Protein AF-A0A9X9A6B1-F1 (afdb_monomer_lite)

Structure (mmCIF, N/CA/C/O backbone):
data_AF-A0A9X9A6B1-F1
#
_entry.id   AF-A0A9X9A6B1-F1
#
loop_
_atom_site.group_PDB
_atom_site.id
_atom_site.type_symbol
_atom_site.label_atom_id
_atom_site.label_alt_id
_atom_site.label_comp_id
_atom_site.label_asym_id
_atom_site.label_entity_id
_atom_site.label_seq_id
_atom_site.pdbx_PDB_ins_code
_atom_site.Cartn_x
_atom_site.Cartn_y
_atom_site.Cartn_z
_atom_site.occupancy
_atom_site.B_iso_or_equiv
_atom_site.auth_seq_id
_atom_site.auth_comp_id
_atom_site.auth_asym_id
_atom_site.auth_atom_id
_atom_site.pdbx_PDB_model_num
ATOM 1 N N . MET A 1 1 ? 5.423 -0.682 3.806 1.00 90.94 1 MET A N 1
ATOM 2 C CA . MET A 1 1 ? 5.090 -0.594 2.364 1.00 90.94 1 MET A CA 1
ATOM 3 C C . MET A 1 1 ? 5.856 0.541 1.68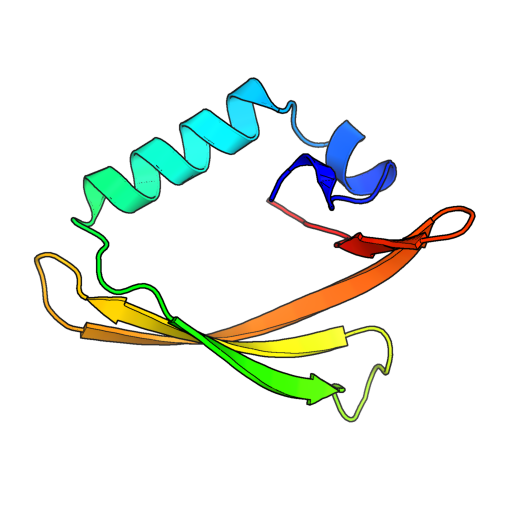7 1.00 90.94 1 MET A C 1
ATOM 5 O O . MET A 1 1 ? 6.672 0.223 0.837 1.00 90.94 1 MET A O 1
ATOM 9 N N . TYR A 1 2 ? 5.703 1.807 2.109 1.00 96.25 2 TYR A N 1
ATOM 10 C CA . TYR A 1 2 ? 6.369 2.972 1.488 1.00 96.25 2 TYR A CA 1
ATOM 11 C C . TYR A 1 2 ? 7.875 2.800 1.189 1.00 96.25 2 TYR A C 1
ATOM 13 O O . TYR A 1 2 ? 8.367 3.191 0.134 1.00 96.25 2 TYR A O 1
ATOM 21 N N . ASP A 1 3 ? 8.633 2.167 2.087 1.00 95.06 3 ASP A N 1
ATOM 22 C CA . ASP A 1 3 ? 10.085 2.004 1.913 1.00 95.06 3 ASP A CA 1
ATOM 23 C C . ASP A 1 3 ? 10.459 1.072 0.725 1.00 95.06 3 ASP A C 1
ATOM 25 O O . ASP A 1 3 ? 11.573 1.145 0.185 1.00 95.06 3 ASP A O 1
ATOM 29 N N . HIS A 1 4 ? 9.507 0.256 0.254 1.00 94.31 4 HIS A N 1
ATOM 30 C CA . HIS A 1 4 ? 9.621 -0.603 -0.932 1.00 94.31 4 HIS A CA 1
ATOM 31 C C . HIS A 1 4 ? 9.210 0.084 -2.242 1.00 94.31 4 HIS A C 1
ATOM 33 O O . HIS A 1 4 ? 9.321 -0.539 -3.297 1.00 94.31 4 HIS A O 1
ATOM 39 N N . LEU A 1 5 ? 8.769 1.344 -2.201 1.00 95.44 5 LEU A N 1
ATOM 40 C CA . LEU A 1 5 ? 8.472 2.113 -3.408 1.00 95.44 5 LEU A CA 1
ATOM 41 C C . LEU A 1 5 ? 9.752 2.502 -4.159 1.00 95.44 5 LEU A C 1
ATOM 43 O O . LEU A 1 5 ? 10.803 2.711 -3.533 1.00 95.44 5 LEU A O 1
ATOM 47 N N . SER A 1 6 ? 9.641 2.597 -5.485 1.00 95.25 6 SER A N 1
ATOM 48 C CA . SER A 1 6 ? 10.692 3.088 -6.381 1.00 95.25 6 SER A CA 1
ATOM 49 C C . SER A 1 6 ? 11.025 4.552 -6.084 1.00 95.25 6 SER A C 1
ATOM 51 O O . SER A 1 6 ? 10.186 5.303 -5.570 1.00 95.25 6 SER A O 1
ATOM 53 N N . ASP A 1 7 ? 12.235 4.992 -6.431 1.00 94.00 7 ASP A N 1
ATOM 54 C CA . ASP A 1 7 ? 12.597 6.412 -6.337 1.00 94.00 7 ASP A CA 1
ATOM 55 C C . ASP A 1 7 ? 11.679 7.303 -7.197 1.00 94.00 7 ASP A C 1
ATOM 57 O O . ASP A 1 7 ? 11.424 8.454 -6.846 1.00 94.00 7 ASP A O 1
ATOM 61 N N . HIS A 1 8 ? 11.137 6.770 -8.298 1.00 93.06 8 HIS A N 1
ATOM 62 C CA . HIS A 1 8 ? 10.119 7.441 -9.108 1.00 93.06 8 HIS A CA 1
ATOM 63 C C . HIS A 1 8 ? 8.813 7.643 -8.322 1.00 93.06 8 HIS A C 1
ATOM 65 O O . HIS A 1 8 ? 8.365 8.779 -8.164 1.00 93.06 8 HIS A O 1
ATOM 71 N N . ALA A 1 9 ? 8.253 6.581 -7.742 1.00 94.88 9 ALA A N 1
ATOM 72 C CA . ALA A 1 9 ? 7.023 6.652 -6.958 1.00 94.88 9 ALA A CA 1
ATOM 73 C C . ALA A 1 9 ? 7.165 7.581 -5.739 1.00 94.88 9 ALA A C 1
ATOM 75 O O . ALA A 1 9 ? 6.276 8.388 -5.463 1.00 94.88 9 ALA A O 1
ATOM 76 N N . LYS A 1 10 ? 8.313 7.556 -5.049 1.00 95.69 10 LYS A N 1
ATOM 77 C CA . LYS A 1 10 ? 8.593 8.430 -3.892 1.00 95.69 10 LYS A CA 1
ATOM 78 C C . LYS A 1 10 ? 8.696 9.920 -4.235 1.00 95.69 10 LYS A C 1
ATOM 80 O O . LYS A 1 10 ? 8.607 10.744 -3.332 1.00 95.69 10 LYS A O 1
ATOM 85 N N . LYS A 1 11 ? 8.871 10.291 -5.510 1.00 94.94 11 LYS A N 1
ATOM 86 C CA . LYS A 1 11 ? 8.774 11.698 -5.949 1.00 94.94 11 LYS A CA 1
ATOM 87 C C . LYS A 1 11 ? 7.327 12.182 -6.038 1.00 94.94 11 LYS A C 1
ATOM 89 O O . LYS A 1 11 ? 7.099 13.384 -5.978 1.00 94.94 11 LYS A O 1
ATOM 94 N N . SER A 1 12 ? 6.372 11.265 -6.199 1.00 94.88 12 SER A N 1
ATOM 95 C CA . SER A 1 12 ? 4.950 11.593 -6.362 1.00 94.88 12 SER A CA 1
ATOM 96 C C . SER A 1 12 ? 4.194 11.741 -5.039 1.00 94.88 12 SER A C 1
ATOM 98 O O . SER A 1 12 ? 3.137 12.365 -5.013 1.00 94.88 12 SER A O 1
ATOM 100 N N . ILE A 1 13 ? 4.715 11.174 -3.946 1.00 96.38 13 ILE A N 1
ATOM 101 C CA . ILE A 1 13 ? 4.077 11.215 -2.629 1.00 96.38 13 ILE A CA 1
ATOM 102 C C . ILE A 1 13 ? 5.122 11.094 -1.519 1.00 96.38 13 ILE A C 1
ATOM 104 O O . ILE A 1 13 ? 6.047 10.286 -1.617 1.00 96.38 13 ILE A O 1
ATOM 108 N N . SER A 1 14 ? 4.967 11.855 -0.436 1.00 97.00 14 SER A N 1
ATOM 109 C CA . SER A 1 14 ? 5.812 11.699 0.751 1.00 97.00 14 SER A CA 1
ATOM 110 C C . SER A 1 14 ? 5.393 10.501 1.613 1.00 97.00 14 SER A C 1
ATOM 112 O O . SER A 1 14 ? 4.256 10.029 1.566 1.00 97.00 14 SER A O 1
ATOM 114 N N . LYS A 1 15 ? 6.288 10.039 2.500 1.00 97.69 15 LYS A N 1
ATOM 115 C CA . LYS A 1 15 ? 5.982 8.961 3.463 1.00 97.69 15 LYS A CA 1
ATOM 116 C C . LYS A 1 15 ? 4.788 9.301 4.353 1.00 97.69 15 LYS A C 1
ATOM 118 O O . LYS A 1 15 ? 3.986 8.420 4.665 1.00 97.69 15 LYS A O 1
ATOM 123 N N . LYS A 1 16 ? 4.691 10.568 4.764 1.00 97.88 16 LYS A N 1
ATOM 124 C CA . LYS A 1 16 ? 3.613 11.067 5.616 1.00 97.88 16 LYS A CA 1
ATOM 125 C C . LYS A 1 16 ? 2.280 11.005 4.876 1.00 97.88 16 LYS A C 1
ATOM 127 O O . LYS A 1 16 ? 1.379 10.320 5.341 1.00 97.88 16 LYS A O 1
ATOM 132 N N . GLU A 1 17 ? 2.195 11.619 3.698 1.00 97.56 17 GLU A N 1
ATOM 133 C CA . GLU A 1 17 ? 0.974 11.619 2.878 1.00 97.56 17 GLU A CA 1
ATOM 134 C C . GLU A 1 17 ? 0.541 10.203 2.502 1.00 97.56 17 GLU A C 1
ATOM 136 O O . GLU A 1 17 ? -0.636 9.868 2.603 1.00 97.56 17 GLU A O 1
ATOM 141 N N . PHE A 1 18 ? 1.494 9.349 2.124 1.00 97.69 18 PHE A N 1
ATOM 142 C CA . PHE A 1 18 ? 1.231 7.951 1.809 1.00 97.69 18 PHE A CA 1
ATOM 143 C C . PHE A 1 18 ? 0.597 7.226 3.001 1.00 97.69 18 PHE A C 1
ATOM 145 O O . PHE A 1 18 ? -0.439 6.575 2.864 1.00 97.69 18 PHE A O 1
ATOM 152 N N . THR A 1 19 ? 1.208 7.345 4.182 1.00 97.38 19 THR A N 1
ATOM 153 C CA . THR A 1 19 ? 0.743 6.638 5.382 1.00 97.38 19 THR A CA 1
ATOM 154 C C . THR A 1 19 ? -0.615 7.170 5.832 1.00 97.38 19 THR A C 1
ATOM 156 O O . THR A 1 19 ? -1.523 6.380 6.067 1.00 97.38 19 THR A O 1
ATOM 159 N N . GLU A 1 20 ? -0.791 8.493 5.865 1.00 98.00 20 GLU A N 1
ATOM 160 C CA . GLU A 1 20 ? -2.055 9.130 6.247 1.00 98.00 20 GLU A CA 1
ATOM 161 C C . GLU A 1 20 ? -3.196 8.796 5.277 1.00 98.00 20 GLU A C 1
ATOM 163 O O . GLU A 1 20 ? -4.316 8.546 5.722 1.00 98.00 20 GLU A O 1
ATOM 168 N N . LYS A 1 21 ? -2.935 8.757 3.961 1.00 96.69 21 LYS A N 1
ATOM 169 C CA . LYS A 1 21 ? -3.935 8.389 2.943 1.00 96.69 21 LYS A CA 1
ATOM 170 C C . LYS A 1 21 ? -4.475 6.984 3.197 1.00 96.69 21 LYS A C 1
ATOM 172 O O . LYS A 1 21 ? -5.685 6.808 3.311 1.00 96.69 21 LYS A O 1
ATOM 177 N N . TYR A 1 22 ? -3.593 5.990 3.290 1.00 96.31 22 TYR A N 1
ATOM 178 C CA . TYR A 1 22 ? -4.024 4.599 3.445 1.00 96.31 22 TYR A CA 1
ATOM 179 C C . TYR A 1 22 ? -4.561 4.296 4.842 1.00 96.31 22 TYR A C 1
ATOM 181 O O . TYR A 1 22 ? -5.479 3.489 4.953 1.00 96.31 22 TYR A O 1
ATOM 189 N N . GLN A 1 23 ? -4.068 4.976 5.882 1.00 97.19 23 GLN A N 1
ATOM 190 C CA . GLN A 1 23 ? -4.670 4.907 7.211 1.00 97.19 23 GLN A CA 1
ATOM 191 C C . GLN A 1 23 ? -6.130 5.377 7.168 1.00 97.19 23 GLN A C 1
ATOM 193 O O . GLN A 1 23 ? -7.016 4.610 7.526 1.00 97.19 23 GLN A O 1
ATOM 198 N N . LYS A 1 24 ? -6.398 6.577 6.630 1.00 98.31 24 LYS A N 1
ATOM 199 C CA . LYS A 1 24 ? -7.765 7.118 6.519 1.00 98.31 24 LYS A CA 1
ATOM 2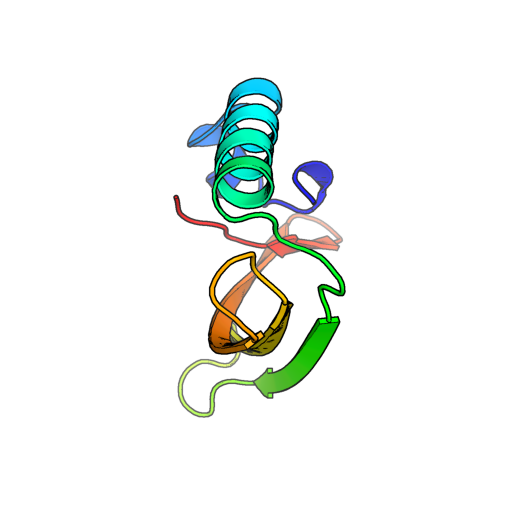00 C C . LYS A 1 24 ? -8.695 6.223 5.700 1.00 98.31 24 LYS A C 1
ATOM 202 O O . LYS A 1 24 ? -9.847 6.052 6.077 1.00 98.31 24 LYS A O 1
ATOM 207 N N . ILE A 1 25 ? -8.216 5.666 4.585 1.00 96.50 25 ILE A N 1
ATOM 208 C CA . ILE A 1 25 ? -9.026 4.778 3.737 1.00 96.50 25 ILE A CA 1
ATOM 209 C C . ILE A 1 25 ? -9.377 3.491 4.486 1.00 96.50 25 ILE A C 1
ATOM 211 O O . ILE A 1 25 ? -10.544 3.116 4.522 1.00 96.50 25 ILE A O 1
ATOM 215 N N . TYR A 1 26 ? -8.389 2.817 5.081 1.00 96.31 26 TYR A N 1
ATOM 216 C CA . TYR A 1 26 ? -8.622 1.532 5.740 1.00 96.31 26 TYR A CA 1
ATOM 217 C C . TYR A 1 26 ? -9.409 1.666 7.042 1.00 96.31 26 TYR A C 1
ATOM 219 O O . TYR A 1 26 ? -10.292 0.847 7.282 1.00 96.31 26 TYR A O 1
ATOM 227 N N . GLU A 1 27 ? -9.168 2.710 7.833 1.00 97.69 27 GLU A N 1
ATOM 228 C CA . GLU A 1 27 ? -10.011 3.033 8.991 1.00 97.69 27 GLU A CA 1
ATOM 229 C C . GLU A 1 27 ? -11.436 3.390 8.553 1.00 97.69 27 GLU A C 1
ATOM 231 O O . GLU A 1 27 ? -12.396 2.894 9.132 1.00 97.69 27 GLU A O 1
ATOM 236 N N . GLY A 1 28 ? -11.587 4.194 7.496 1.00 98.06 28 GLY A N 1
ATOM 237 C CA . GLY A 1 28 ? -12.888 4.664 7.017 1.00 98.06 28 GLY A CA 1
ATOM 238 C C . GLY A 1 28 ? -13.801 3.574 6.451 1.00 98.06 28 GLY A C 1
ATOM 239 O O . GLY A 1 28 ? -15.009 3.785 6.394 1.00 98.06 28 GLY A O 1
ATOM 240 N N . ILE A 1 29 ? -13.249 2.427 6.042 1.00 97.12 29 ILE A N 1
ATOM 241 C CA . ILE A 1 29 ? -14.030 1.259 5.597 1.00 97.12 29 ILE A CA 1
ATOM 242 C C . ILE A 1 29 ? -14.065 0.129 6.640 1.00 97.12 29 ILE A C 1
ATOM 244 O O . ILE A 1 29 ? -14.593 -0.944 6.348 1.00 97.12 29 ILE A O 1
ATOM 248 N N . GLY A 1 30 ? -13.459 0.315 7.818 1.00 97.88 30 GLY A N 1
ATOM 249 C CA . GLY A 1 30 ? -13.357 -0.740 8.832 1.00 97.88 30 GLY A CA 1
ATOM 250 C C . GLY A 1 30 ? -12.556 -1.961 8.361 1.00 97.88 30 GLY A C 1
ATOM 251 O O . GLY A 1 30 ? -12.886 -3.103 8.693 1.00 97.88 30 GLY A O 1
ATOM 252 N N . ALA A 1 31 ? -11.520 -1.740 7.544 1.00 97.69 31 ALA A N 1
ATOM 253 C CA . ALA A 1 31 ? -10.754 -2.816 6.928 1.00 97.69 31 ALA A CA 1
ATOM 254 C C . ALA A 1 31 ? -10.057 -3.684 7.983 1.00 97.69 31 ALA A C 1
ATOM 256 O O . ALA A 1 31 ? -9.259 -3.205 8.791 1.00 97.69 31 ALA A O 1
ATOM 257 N N . ASN A 1 32 ? -10.286 -4.990 7.917 1.00 97.00 32 ASN A N 1
ATOM 258 C CA . ASN A 1 32 ? -9.600 -5.976 8.740 1.00 97.00 32 ASN A CA 1
ATOM 259 C C . ASN A 1 32 ? -9.348 -7.271 7.948 1.00 97.00 32 ASN A C 1
ATOM 261 O O . ASN A 1 32 ? -9.758 -7.409 6.794 1.00 97.00 32 ASN A O 1
ATOM 265 N N . ASN A 1 33 ? -8.590 -8.203 8.534 1.00 97.25 33 ASN A N 1
ATOM 266 C CA . ASN A 1 33 ? -8.260 -9.496 7.918 1.00 97.25 33 ASN A CA 1
ATOM 267 C C . ASN A 1 33 ? -7.674 -9.400 6.494 1.00 97.25 33 ASN A C 1
ATOM 269 O O . ASN A 1 33 ? -7.897 -10.284 5.663 1.00 97.25 33 ASN A O 1
ATOM 273 N N . LEU A 1 34 ? -6.900 -8.343 6.214 1.00 96.69 34 LEU A N 1
ATOM 274 C CA . LEU A 1 34 ? -6.295 -8.127 4.903 1.00 96.69 34 LEU A CA 1
ATOM 275 C C . LEU A 1 34 ? -5.325 -9.264 4.558 1.00 96.69 34 LEU A C 1
ATOM 277 O O . LEU A 1 34 ? -4.355 -9.531 5.268 1.00 96.69 34 LEU A O 1
ATOM 281 N N . LYS A 1 35 ? -5.581 -9.919 3.428 1.00 97.38 35 LYS A N 1
ATOM 282 C CA . LYS A 1 35 ? -4.782 -11.005 2.862 1.00 97.38 35 LYS A CA 1
ATOM 283 C C . LYS A 1 35 ? -4.410 -10.658 1.433 1.00 97.38 35 LYS A C 1
ATOM 285 O O . LYS A 1 35 ? -5.2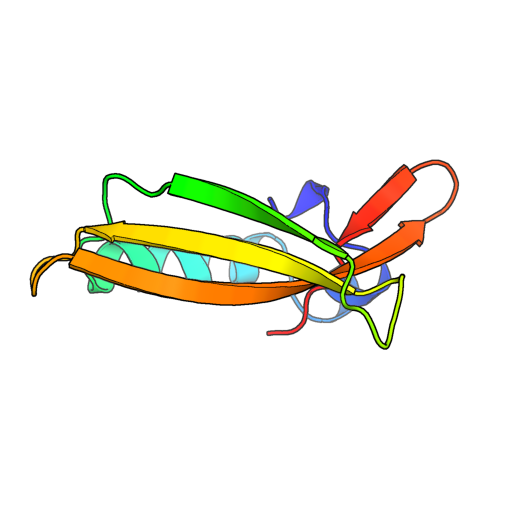52 -10.229 0.649 1.00 97.38 35 LYS A O 1
ATOM 290 N N . VAL A 1 36 ? -3.153 -10.912 1.091 1.00 95.62 36 VAL A N 1
ATOM 291 C CA . VAL A 1 36 ? -2.622 -10.727 -0.260 1.00 95.62 36 VAL A CA 1
ATOM 292 C C . VAL A 1 36 ? -2.130 -12.071 -0.777 1.00 95.62 36 VAL A C 1
ATOM 294 O O . VAL A 1 36 ? -1.402 -12.776 -0.078 1.00 95.62 36 VAL A O 1
ATOM 297 N N . LYS A 1 37 ? -2.527 -12.440 -1.996 1.00 96.06 37 LYS A N 1
ATOM 298 C CA . LYS A 1 37 ? -2.096 -13.673 -2.661 1.00 96.06 37 LYS A CA 1
ATOM 299 C C . LYS A 1 37 ? -1.595 -13.372 -4.067 1.00 96.06 37 LYS A C 1
ATOM 301 O O . LYS A 1 37 ? -2.362 -12.913 -4.907 1.00 96.06 37 LYS A O 1
ATOM 306 N N . MET A 1 38 ? -0.338 -13.705 -4.346 1.00 92.62 38 MET A N 1
ATOM 307 C CA . MET A 1 38 ? 0.209 -13.635 -5.703 1.00 92.62 38 MET A CA 1
ATOM 308 C C . MET A 1 38 ? -0.540 -14.598 -6.630 1.00 92.62 38 MET A C 1
ATOM 310 O O . MET A 1 38 ? -0.782 -15.756 -6.277 1.00 92.62 38 MET A O 1
ATOM 314 N N . LYS A 1 39 ? -0.918 -14.107 -7.808 1.00 91.75 39 LYS A N 1
ATOM 315 C CA . LYS A 1 39 ? -1.566 -14.884 -8.873 1.00 91.75 39 LYS A CA 1
ATOM 316 C C . LYS A 1 39 ? -0.603 -15.216 -10.011 1.00 91.75 39 LYS A C 1
ATOM 318 O O . LYS A 1 39 ? -0.829 -16.211 -10.689 1.00 91.75 39 LYS A O 1
ATOM 323 N N . GLY A 1 40 ? 0.467 -14.437 -10.173 1.00 87.75 40 GLY A N 1
ATOM 324 C CA . GLY A 1 40 ? 1.523 -14.668 -11.159 1.00 87.75 40 GLY A CA 1
ATOM 325 C C . GLY A 1 40 ? 1.959 -13.378 -11.849 1.00 87.75 40 GLY A C 1
ATOM 326 O O . GLY A 1 40 ? 1.622 -12.282 -11.404 1.00 87.75 40 GLY A O 1
ATOM 327 N N . GLU A 1 41 ? 2.702 -13.523 -12.938 1.00 85.94 41 GLU A N 1
ATOM 328 C CA . GLU A 1 41 ? 3.042 -12.434 -13.858 1.00 85.94 41 GLU A CA 1
ATOM 329 C C . GLU A 1 41 ? 1.881 -12.177 -14.828 1.00 85.94 41 GLU A C 1
ATOM 331 O O . GLU A 1 41 ? 1.131 -13.095 -15.185 1.00 85.94 41 GLU A O 1
ATOM 336 N N . ASN A 1 42 ? 1.722 -10.934 -15.275 1.00 83.69 42 ASN A N 1
ATOM 337 C CA . ASN A 1 42 ? 0.815 -10.626 -16.367 1.00 83.69 42 ASN A CA 1
ATOM 338 C C . ASN A 1 42 ? 1.382 -11.220 -17.667 1.00 83.69 42 ASN A C 1
ATOM 340 O O . ASN A 1 42 ? 2.533 -11.015 -18.041 1.00 83.69 42 ASN A O 1
ATOM 344 N N . THR A 1 43 ? 0.538 -11.951 -18.392 1.00 74.69 43 THR A N 1
ATOM 345 C CA . THR A 1 43 ? 0.906 -12.626 -19.647 1.00 74.69 43 THR A CA 1
ATOM 346 C C . THR A 1 43 ? 1.382 -11.692 -20.767 1.00 74.69 43 THR A C 1
ATOM 348 O O . THR A 1 43 ? 2.038 -12.157 -21.697 1.00 74.69 43 THR A O 1
ATOM 351 N N . LYS A 1 44 ? 1.047 -10.396 -20.704 1.00 76.81 44 LYS A N 1
ATOM 352 C CA . LYS A 1 44 ? 1.383 -9.390 -21.724 1.00 76.81 44 LYS A CA 1
ATOM 353 C C . LYS A 1 44 ? 2.579 -8.520 -21.345 1.00 76.81 44 LYS A C 1
ATOM 355 O O . LYS A 1 44 ? 3.287 -8.071 -22.239 1.00 76.81 44 LYS A O 1
ATOM 360 N N . ASP A 1 45 ? 2.801 -8.300 -20.053 1.00 80.69 45 ASP A N 1
ATOM 361 C CA . ASP A 1 45 ? 3.895 -7.482 -19.534 1.00 80.69 45 ASP A CA 1
ATOM 362 C C . ASP A 1 45 ? 4.497 -8.164 -18.303 1.00 80.69 45 ASP A C 1
ATOM 364 O O . ASP A 1 45 ? 3.867 -8.251 -17.250 1.00 80.69 45 ASP A O 1
ATOM 368 N N . LYS A 1 46 ? 5.731 -8.653 -18.446 1.00 74.25 46 LYS A N 1
ATOM 369 C CA . LYS A 1 46 ? 6.438 -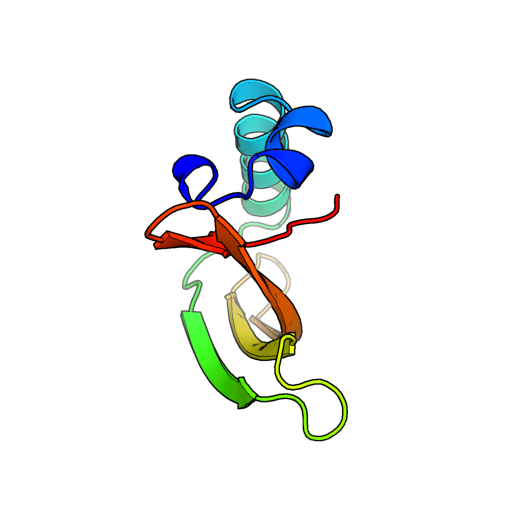9.390 -17.390 1.00 74.25 46 LYS A CA 1
ATOM 370 C C . LYS A 1 46 ? 6.865 -8.502 -16.218 1.00 74.25 46 LYS A C 1
ATOM 372 O O . LYS A 1 46 ? 7.273 -9.028 -15.187 1.00 74.25 46 LYS A O 1
ATOM 377 N N . GLU A 1 47 ? 6.787 -7.179 -16.355 1.00 83.12 47 GLU A N 1
ATOM 378 C CA . GLU A 1 47 ? 7.034 -6.246 -15.250 1.00 83.12 47 GLU A CA 1
ATOM 379 C C . GLU A 1 47 ? 5.791 -6.043 -14.372 1.00 83.12 47 GLU A C 1
ATOM 381 O O . GLU A 1 47 ? 5.905 -5.519 -13.259 1.00 83.12 47 GLU A O 1
ATOM 386 N N . LEU A 1 48 ? 4.610 -6.468 -14.842 1.00 90.25 48 LEU A N 1
ATOM 387 C CA . LEU A 1 48 ? 3.352 -6.402 -14.106 1.00 90.25 48 LEU A CA 1
ATOM 388 C C . LEU A 1 48 ? 3.067 -7.729 -13.403 1.00 90.25 48 LEU A C 1
ATOM 390 O O . LEU A 1 48 ? 2.973 -8.790 -14.017 1.00 90.25 48 LEU A O 1
ATOM 394 N N . PHE A 1 49 ? 2.855 -7.657 -12.096 1.00 91.44 49 PHE A N 1
ATOM 395 C CA . PHE A 1 49 ? 2.523 -8.797 -11.256 1.00 91.44 49 PHE A CA 1
ATOM 396 C C . PHE A 1 49 ? 1.081 -8.705 -10.779 1.00 91.44 49 PHE A C 1
ATOM 398 O O . PHE A 1 49 ? 0.657 -7.687 -10.233 1.00 91.44 49 PHE A O 1
ATOM 405 N N . LEU A 1 50 ? 0.341 -9.795 -10.949 1.00 93.69 50 LEU A N 1
ATOM 406 C CA . LEU A 1 50 ? -1.038 -9.923 -10.506 1.00 93.69 50 LEU A CA 1
ATOM 407 C C . LEU A 1 50 ? -1.080 -10.449 -9.075 1.00 93.69 50 LEU A C 1
ATOM 409 O O . LEU A 1 50 ? -0.500 -11.493 -8.753 1.00 93.69 50 LEU A O 1
ATOM 413 N N . PHE A 1 51 ? -1.840 -9.772 -8.225 1.00 94.38 51 PHE A N 1
ATOM 414 C CA . PHE A 1 51 ? -2.126 -10.215 -6.869 1.00 94.38 51 PHE A CA 1
ATOM 415 C C . PHE A 1 51 ? -3.599 -10.006 -6.534 1.00 94.38 51 PHE A C 1
ATOM 417 O O . PHE A 1 51 ? -4.241 -9.056 -6.967 1.00 94.38 51 PHE A O 1
ATOM 424 N N . GLU A 1 52 ? -4.150 -10.930 -5.762 1.00 97.25 52 GLU A N 1
ATOM 425 C CA . GLU A 1 52 ? -5.494 -10.838 -5.212 1.00 97.25 52 GLU A CA 1
ATOM 426 C C . GLU A 1 52 ? -5.415 -10.292 -3.794 1.00 97.25 52 GLU A C 1
ATOM 428 O O . GLU A 1 52 ? -4.638 -10.789 -2.974 1.00 97.25 52 GLU A O 1
ATOM 433 N N . VAL A 1 53 ? -6.244 -9.295 -3.511 1.00 96.88 53 VAL A N 1
ATOM 434 C CA . VAL A 1 53 ? -6.460 -8.757 -2.175 1.00 96.88 53 VAL A CA 1
ATOM 435 C C . VAL A 1 53 ? -7.830 -9.205 -1.699 1.00 96.88 53 VAL A C 1
ATOM 437 O O . VAL A 1 53 ? -8.819 -9.073 -2.420 1.00 96.88 53 VAL A O 1
ATOM 440 N N . LYS A 1 54 ? -7.879 -9.725 -0.476 1.00 98.00 54 LYS A N 1
ATOM 441 C CA . LYS A 1 54 ? -9.114 -10.017 0.254 1.00 98.00 54 LYS A CA 1
ATOM 442 C C . LYS A 1 54 ? -9.071 -9.319 1.596 1.00 98.00 54 LYS A C 1
ATOM 444 O O . LYS A 1 54 ? -8.031 -9.343 2.247 1.00 98.00 54 LYS A O 1
ATOM 449 N N . MET A 1 55 ? -10.177 -8.723 2.006 1.00 97.62 55 MET A N 1
ATOM 450 C CA . MET A 1 55 ? -10.320 -8.114 3.327 1.00 97.62 55 MET A CA 1
ATOM 451 C C . MET A 1 55 ? -11.790 -8.101 3.730 1.00 97.62 55 MET A C 1
ATOM 453 O O . MET A 1 55 ? -12.673 -8.166 2.871 1.00 97.62 55 MET A O 1
ATOM 457 N N . ASP A 1 56 ? -12.032 -7.985 5.025 1.00 98.38 56 ASP A N 1
ATOM 458 C CA . ASP A 1 56 ? -13.356 -7.709 5.564 1.00 98.38 56 ASP A CA 1
ATOM 459 C C . ASP A 1 56 ? -13.482 -6.206 5.829 1.00 98.38 56 ASP A C 1
ATOM 461 O O . ASP A 1 56 ? -12.498 -5.543 6.160 1.00 98.38 56 ASP A O 1
ATOM 465 N N . THR A 1 57 ? -14.684 -5.672 5.643 1.00 97.62 57 THR A N 1
ATOM 466 C CA . THR A 1 57 ? -15.045 -4.264 5.868 1.00 97.62 57 THR A CA 1
ATOM 467 C C . THR A 1 57 ? -16.329 -4.206 6.690 1.00 97.62 57 THR A C 1
ATOM 469 O O . THR A 1 57 ? -17.017 -5.223 6.830 1.00 97.62 57 THR A O 1
ATOM 472 N N . ASP A 1 58 ? -16.713 -3.021 7.159 1.00 97.75 58 ASP A N 1
ATOM 473 C CA . ASP A 1 58 ? -17.968 -2.832 7.906 1.00 97.75 58 ASP A CA 1
ATOM 474 C C . ASP A 1 58 ? -19.222 -3.221 7.099 1.00 97.75 58 ASP A C 1
ATOM 476 O O . ASP A 1 58 ? -20.274 -3.510 7.667 1.00 97.75 58 ASP A O 1
ATOM 480 N N . VAL A 1 59 ? -19.113 -3.262 5.766 1.00 95.12 59 VAL A N 1
ATOM 481 C CA . VAL A 1 59 ? -20.212 -3.580 4.837 1.00 95.12 59 VAL A CA 1
ATOM 482 C C . VAL A 1 59 ? -20.094 -5.006 4.266 1.00 95.12 59 VAL A C 1
ATOM 484 O O . VAL A 1 59 ? -20.877 -5.409 3.407 1.00 95.12 59 VAL A O 1
ATOM 487 N N . GLY A 1 60 ? -19.133 -5.800 4.750 1.00 96.44 60 GLY A N 1
ATOM 488 C CA . GLY A 1 60 ? -18.896 -7.184 4.330 1.00 96.44 60 GLY A CA 1
ATOM 489 C C . GLY A 1 60 ? -17.531 -7.415 3.678 1.00 96.44 60 GLY A C 1
ATOM 490 O O . GLY A 1 60 ? -16.672 -6.534 3.633 1.00 96.44 60 GLY A O 1
ATOM 491 N N . SER A 1 61 ? -17.303 -8.634 3.191 1.00 97.88 61 SER A N 1
ATOM 492 C CA . SER A 1 61 ? -16.017 -9.019 2.603 1.00 97.88 61 SER A CA 1
ATOM 493 C C . SER A 1 61 ? -15.872 -8.519 1.167 1.00 97.88 61 SER A C 1
ATOM 495 O O . SER A 1 61 ? -16.784 -8.658 0.351 1.00 97.88 61 SER A O 1
ATOM 497 N N . VAL A 1 62 ? -14.687 -8.013 0.828 1.00 97.00 62 VAL A N 1
ATOM 498 C CA . VAL A 1 62 ? -14.331 -7.589 -0.532 1.00 97.00 62 VAL A CA 1
ATOM 499 C C . VAL A 1 62 ? -13.139 -8.386 -1.057 1.00 97.00 62 VAL A C 1
ATOM 501 O O . VAL A 1 62 ? -12.242 -8.785 -0.311 1.00 97.00 62 VAL A O 1
ATOM 504 N N . SER A 1 63 ? -13.134 -8.633 -2.368 1.00 97.31 63 SER A N 1
ATOM 505 C CA . SER A 1 63 ? -12.073 -9.363 -3.061 1.00 97.31 63 SER A CA 1
ATOM 506 C C . SER A 1 63 ? -11.853 -8.773 -4.445 1.00 97.31 63 SER A C 1
ATOM 508 O O . SER A 1 63 ? -12.792 -8.693 -5.233 1.00 97.31 63 SER A O 1
ATOM 510 N N . PHE A 1 64 ? -10.615 -8.413 -4.764 1.00 95.56 64 PHE A N 1
ATOM 511 C CA . PHE A 1 64 ? -10.254 -7.879 -6.077 1.00 95.56 64 PHE A CA 1
ATOM 512 C C . PHE A 1 64 ? -8.846 -8.314 -6.486 1.00 95.56 64 PHE A C 1
ATOM 514 O O . PHE A 1 64 ? -8.008 -8.640 -5.646 1.00 95.56 64 PHE A O 1
ATOM 521 N N . ILE A 1 65 ? -8.597 -8.339 -7.794 1.00 95.31 65 ILE A N 1
ATOM 522 C CA . ILE A 1 65 ? -7.276 -8.589 -8.377 1.00 95.31 65 ILE A CA 1
ATOM 523 C C . ILE A 1 65 ? -6.714 -7.249 -8.836 1.00 95.31 65 ILE A C 1
ATOM 525 O O . ILE A 1 65 ? -7.422 -6.475 -9.476 1.00 95.31 65 ILE A O 1
ATOM 529 N N . HIS A 1 66 ? -5.455 -6.986 -8.506 1.00 92.88 66 HIS A N 1
ATOM 530 C CA . HIS A 1 66 ? -4.744 -5.775 -8.887 1.00 92.88 66 HIS A CA 1
ATOM 531 C C . HIS A 1 66 ? -3.387 -6.129 -9.502 1.00 92.88 66 HIS A C 1
ATOM 533 O O . HIS A 1 66 ? -2.814 -7.189 -9.238 1.00 92.88 66 HIS A O 1
ATOM 539 N N . GLU A 1 67 ? -2.881 -5.220 -10.326 1.00 92.88 67 GLU A N 1
ATOM 540 C CA . GLU A 1 67 ? -1.544 -5.267 -10.908 1.00 92.88 67 GLU A CA 1
ATOM 541 C C . GLU A 1 67 ? -0.575 -4.376 -10.125 1.00 92.88 67 GLU A C 1
ATOM 543 O O . GLU A 1 67 ? -0.928 -3.265 -9.732 1.00 92.88 67 GLU A O 1
ATOM 548 N N . ALA A 1 68 ? 0.647 -4.851 -9.900 1.00 92.62 68 ALA A N 1
ATOM 549 C CA . ALA A 1 68 ? 1.761 -4.047 -9.406 1.00 92.62 68 ALA A CA 1
ATOM 550 C C . ALA A 1 68 ? 2.908 -4.109 -10.406 1.00 92.62 68 ALA A C 1
ATOM 552 O O . ALA A 1 68 ? 3.338 -5.198 -10.786 1.00 92.62 68 ALA A O 1
ATOM 553 N N . LYS A 1 69 ? 3.442 -2.946 -10.780 1.00 93.62 69 LYS A N 1
ATOM 554 C CA . LYS A 1 69 ? 4.655 -2.865 -11.587 1.00 93.62 69 LYS A CA 1
ATOM 555 C C . LYS A 1 69 ? 5.889 -2.958 -10.694 1.00 93.62 69 LYS A C 1
ATOM 557 O O . LYS A 1 69 ? 6.013 -2.192 -9.733 1.00 93.62 69 LYS A O 1
ATOM 562 N N . LEU A 1 70 ? 6.800 -3.877 -11.001 1.00 91.81 70 LEU A N 1
ATOM 563 C CA . LEU A 1 70 ? 8.104 -3.964 -10.346 1.00 91.81 70 LEU A CA 1
ATOM 564 C C . LEU A 1 70 ? 9.196 -3.421 -11.263 1.00 91.81 70 LEU A C 1
ATOM 566 O O . LEU A 1 70 ? 9.321 -3.831 -12.411 1.00 91.81 70 LEU A O 1
ATOM 570 N N . VAL A 1 71 ? 10.023 -2.529 -10.726 1.00 92.44 71 VAL A N 1
ATOM 571 C CA . VAL A 1 71 ? 11.180 -1.957 -11.422 1.00 92.44 71 VAL A CA 1
ATOM 572 C C . VAL A 1 71 ? 12.453 -2.261 -10.645 1.00 92.44 71 VAL A C 1
ATOM 574 O O . VAL A 1 71 ? 12.457 -2.289 -9.409 1.00 92.44 71 VAL A O 1
ATOM 577 N N . LYS A 1 72 ? 13.549 -2.516 -11.362 1.00 90.25 72 LYS A N 1
ATOM 578 C CA . LYS A 1 72 ? 14.856 -2.732 -10.740 1.00 90.25 72 LYS A CA 1
ATOM 579 C C . LYS A 1 72 ? 15.470 -1.377 -10.400 1.00 90.25 72 LYS A C 1
ATOM 581 O O . LYS A 1 72 ? 15.855 -0.630 -11.294 1.00 90.25 72 LYS A O 1
ATOM 586 N N . ASP A 1 73 ? 15.565 -1.079 -9.111 1.00 83.62 73 ASP A N 1
ATOM 587 C CA . ASP A 1 73 ? 16.174 0.144 -8.597 1.00 83.62 73 ASP A CA 1
ATOM 588 C C . ASP A 1 73 ? 17.500 -0.207 -7.914 1.00 83.62 73 ASP A C 1
ATOM 590 O O . ASP A 1 73 ? 17.540 -0.835 -6.845 1.00 83.62 73 ASP A O 1
ATOM 594 N N . LYS A 1 74 ? 18.598 0.151 -8.589 1.00 82.94 74 LYS A N 1
ATOM 595 C CA . LYS A 1 74 ? 19.973 -0.239 -8.243 1.00 82.94 74 LYS A CA 1
ATOM 596 C C . LYS A 1 74 ? 20.094 -1.765 -8.109 1.00 82.94 74 LYS A C 1
ATOM 598 O O . LYS A 1 74 ? 20.102 -2.483 -9.108 1.00 82.94 74 LYS A O 1
ATOM 603 N N . GLU A 1 75 ? 20.156 -2.261 -6.877 1.00 85.00 75 GLU A N 1
ATOM 604 C CA . GLU A 1 75 ? 20.363 -3.675 -6.544 1.00 85.00 75 GLU A CA 1
ATOM 605 C C . GLU A 1 75 ? 19.098 -4.372 -6.020 1.00 85.00 75 GLU A C 1
ATOM 607 O O . GLU A 1 75 ? 19.142 -5.555 -5.689 1.00 85.00 75 GLU A O 1
ATOM 612 N N . SER A 1 76 ? 17.955 -3.680 -5.956 1.00 90.44 76 SER A N 1
ATOM 613 C CA . SER A 1 76 ? 16.720 -4.237 -5.391 1.00 90.44 76 SER A CA 1
ATOM 614 C C . SER A 1 76 ? 15.500 -3.984 -6.272 1.00 90.44 76 SER A C 1
ATOM 616 O O . SER A 1 76 ? 15.371 -2.934 -6.896 1.00 90.44 76 SER A O 1
ATOM 618 N N . TRP A 1 77 ? 14.576 -4.941 -6.300 1.00 92.06 77 TRP A N 1
ATOM 619 C CA . TRP A 1 77 ? 13.268 -4.739 -6.918 1.00 92.06 77 TRP A CA 1
ATOM 620 C C . TRP A 1 77 ? 12.402 -3.840 -6.035 1.00 92.06 77 TRP A C 1
ATOM 622 O O . TRP A 1 77 ? 12.304 -4.044 -4.820 1.00 92.06 77 TRP A O 1
ATOM 632 N N . LYS A 1 78 ? 11.783 -2.836 -6.654 1.00 94.94 78 LYS A N 1
ATOM 633 C CA . LYS A 1 78 ? 10.912 -1.852 -6.008 1.00 94.94 78 LYS A CA 1
ATOM 634 C C . LYS A 1 78 ? 9.568 -1.779 -6.720 1.00 94.94 78 LYS A C 1
ATOM 636 O O . LYS A 1 78 ? 9.466 -2.090 -7.902 1.00 94.94 78 LYS A O 1
ATOM 641 N N . ILE A 1 79 ? 8.548 -1.352 -5.986 1.00 94.19 79 ILE A N 1
ATOM 642 C CA . ILE A 1 79 ? 7.192 -1.172 -6.507 1.00 94.19 79 ILE A CA 1
ATOM 643 C C . ILE A 1 79 ? 7.106 0.208 -7.153 1.00 94.19 79 ILE A C 1
ATOM 645 O O . ILE A 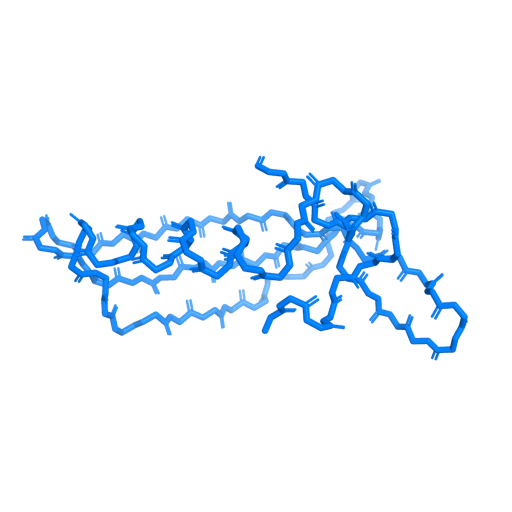1 79 ? 7.299 1.221 -6.473 1.00 94.19 79 ILE A O 1
ATOM 649 N N . ASP A 1 80 ? 6.793 0.252 -8.444 1.00 94.56 80 ASP A N 1
ATOM 650 C CA . ASP A 1 80 ? 6.486 1.494 -9.149 1.00 94.56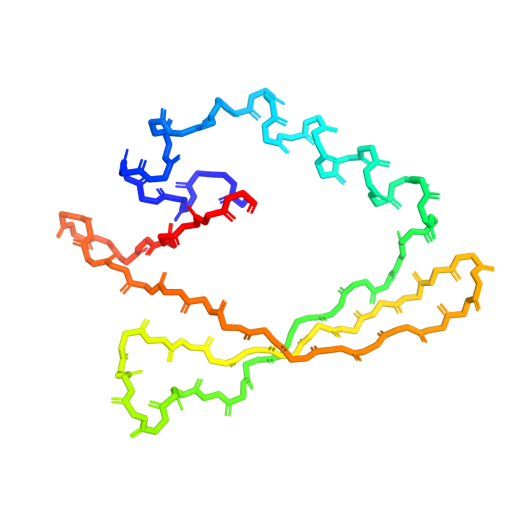 80 ASP A CA 1
ATOM 651 C C . ASP A 1 80 ? 5.014 1.848 -8.928 1.00 94.56 80 ASP A C 1
ATOM 653 O O . ASP A 1 80 ? 4.131 1.569 -9.735 1.00 94.56 80 ASP A O 1
ATOM 657 N N . TRP A 1 81 ? 4.749 2.351 -7.725 1.00 94.75 81 TRP A N 1
ATOM 658 C CA . TRP A 1 81 ? 3.413 2.698 -7.265 1.00 94.75 81 TRP A CA 1
ATOM 659 C C . TRP A 1 81 ? 2.919 3.989 -7.914 1.00 94.75 81 TRP A C 1
ATOM 661 O O . TRP A 1 81 ? 3.660 4.968 -8.020 1.00 94.75 81 TRP A O 1
ATOM 671 N N . THR A 1 82 ? 1.635 3.996 -8.259 1.00 88.00 82 THR A N 1
ATOM 672 C CA . THR A 1 82 ? 0.894 5.177 -8.703 1.00 88.00 82 THR A CA 1
ATOM 673 C C . THR A 1 82 ? -0.280 5.451 -7.746 1.00 88.00 82 THR A C 1
ATOM 675 O O . THR A 1 82 ? -0.872 4.482 -7.261 1.00 88.00 82 THR A O 1
ATOM 678 N N . PRO A 1 83 ? -0.608 6.729 -7.458 1.00 81.31 83 PRO A N 1
ATOM 679 C CA . PRO A 1 83 ? -1.685 7.128 -6.546 1.00 81.31 83 PRO A CA 1
ATOM 680 C C . PRO A 1 83 ? -3.082 6.589 -6.836 1.00 81.31 83 PRO A C 1
ATOM 682 O O . PRO A 1 83 ? -3.414 6.395 -8.023 1.00 81.31 83 PRO A O 1
#

Secondary structure (DSSP, 8-state):
-GGGB-HHHHHHS-HHHHHHHHHHHHHHTT-EEEEEEEEEE-SS-TTEEEEEEEEEETTEEEEEEEEEEEEEETTEEEE----

InterPro domains:
  IPR007887 Penicillin-binding protein 3-like, N-terminal domain [PF05223] (1-83)
  IPR032710 NTF2-like domain superfamily [SSF54427] (1-83)

Sequence (83 aa):
MYDHLSDHAKKSISKKEFTEKYQKIYEGIGANNLKVKMKGENTKDKELFLFEVKMDTDVGSVSFIHEAKLVKDKESWKIDWTP

Foldseek 3Di:
DVVQAAPQQCVVDPPVRVVVVVVCVCVVFVWDPWDKAWPAADPVDRQKTKIKIWTAGPVGIDIDIDIWGWDDDPPDIGTHDDD

Organism: Bacillus cereus (NCBI:txid1396)

Radius of gyration: 14.17 Å; chains: 1; bounding box: 41×27×31 Å

pLDDT: mean 93.39, std 5.54, range [74.25, 98.38]